Protein AF-A0A3A9F0D1-F1 (afdb_monomer_lite)

Secondary structure (DSSP, 8-state):
--STTGGGTSSSSHHHHHTS-SSS----HHHHHHHHHHHH-TT--HHHHHHHHT--HHHHHHHHHHHHHTTSEEE---TT---EEE--

Structure (mmCIF, N/CA/C/O backbone):
data_AF-A0A3A9F0D1-F1
#
_entry.id   AF-A0A3A9F0D1-F1
#
loop_
_atom_site.group_PDB
_atom_site.id
_atom_site.type_symbol
_atom_site.label_atom_id
_atom_site.label_alt_id
_atom_site.label_comp_id
_atom_site.label_asym_id
_atom_site.label_entity_id
_atom_site.label_seq_id
_atom_site.pdbx_PDB_ins_code
_atom_site.Cartn_x
_atom_site.Cartn_y
_atom_site.Cartn_z
_atom_site.occupancy
_atom_site.B_iso_or_equiv
_atom_site.auth_seq_id
_atom_site.auth_comp_id
_atom_site.auth_asym_id
_atom_site.auth_atom_id
_atom_site.pdbx_PDB_model_num
ATOM 1 N N . MET A 1 1 ? -22.755 -21.498 -21.478 1.00 46.16 1 MET A N 1
ATOM 2 C CA . MET A 1 1 ? -21.296 -21.750 -21.513 1.00 46.16 1 MET A CA 1
ATOM 3 C C . MET A 1 1 ? -20.523 -20.428 -21.592 1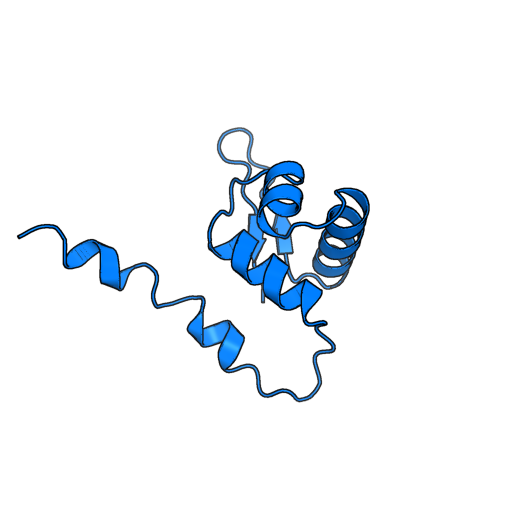.00 46.16 1 MET A C 1
ATOM 5 O O . MET A 1 1 ? -20.130 -20.035 -22.674 1.00 46.16 1 MET A O 1
ATOM 9 N N . LEU A 1 2 ? -20.332 -19.710 -20.478 1.00 48.62 2 LEU A N 1
ATOM 10 C CA . LEU A 1 2 ? -19.495 -18.484 -20.428 1.00 48.62 2 LEU A CA 1
ATOM 11 C C . LEU A 1 2 ? -18.852 -18.235 -19.044 1.00 48.62 2 LEU A C 1
ATOM 13 O O . LEU A 1 2 ? -17.983 -17.385 -18.902 1.00 48.62 2 LEU A O 1
ATOM 17 N N . ILE A 1 3 ? -19.211 -19.024 -18.024 1.00 50.09 3 ILE A N 1
ATOM 18 C CA . ILE A 1 3 ? -18.780 -18.818 -16.628 1.00 50.09 3 ILE A CA 1
ATOM 19 C C . ILE A 1 3 ? -17.471 -19.581 -16.309 1.00 50.09 3 ILE A C 1
ATOM 21 O O . ILE A 1 3 ? -16.831 -19.340 -15.289 1.00 50.09 3 ILE A O 1
ATOM 25 N N . LEU A 1 4 ? -17.014 -20.475 -17.198 1.00 47.44 4 LEU A N 1
ATOM 26 C CA . LEU A 1 4 ? -15.815 -21.295 -16.964 1.00 47.44 4 LEU A CA 1
ATOM 27 C C . LEU A 1 4 ? -14.499 -20.586 -17.345 1.00 47.44 4 LEU A C 1
ATOM 29 O O . LEU A 1 4 ? -13.456 -20.885 -16.772 1.00 47.44 4 LEU A O 1
ATOM 33 N N . TRP A 1 5 ? -14.540 -19.602 -18.250 1.00 39.44 5 TRP A N 1
ATOM 34 C CA . TRP A 1 5 ? -13.334 -18.919 -18.745 1.00 39.44 5 TRP A CA 1
ATOM 35 C C . TRP A 1 5 ? -12.819 -17.799 -17.845 1.00 39.44 5 TRP A C 1
ATOM 37 O O . TRP A 1 5 ? -11.629 -17.489 -17.884 1.00 39.44 5 TRP A O 1
ATOM 47 N N . MET A 1 6 ? -13.659 -17.214 -16.986 1.00 42.12 6 MET A N 1
ATOM 48 C CA . MET A 1 6 ? -13.145 -16.227 -16.036 1.00 42.12 6 MET A CA 1
ATOM 49 C C . MET A 1 6 ? -12.254 -16.916 -14.987 1.00 42.12 6 MET A C 1
ATOM 51 O O . MET A 1 6 ? -11.229 -16.350 -14.617 1.00 42.12 6 MET A O 1
ATOM 55 N N . LYS A 1 7 ? -12.540 -18.171 -14.590 1.00 39.06 7 LYS A N 1
ATOM 56 C CA . LYS A 1 7 ? -11.846 -18.856 -13.479 1.00 39.06 7 LYS A CA 1
ATOM 57 C C . LYS A 1 7 ? -10.352 -19.121 -13.662 1.00 39.06 7 LYS A C 1
ATOM 59 O O . LYS A 1 7 ? -9.651 -19.329 -12.672 1.00 39.06 7 LYS A O 1
ATOM 64 N N . ALA A 1 8 ? -9.851 -19.062 -14.891 1.00 42.88 8 ALA A N 1
ATOM 65 C CA . ALA A 1 8 ? -8.456 -19.359 -15.197 1.00 42.88 8 ALA A CA 1
ATOM 66 C C . ALA A 1 8 ? -7.516 -18.140 -15.120 1.00 42.88 8 ALA A C 1
ATOM 68 O O . ALA A 1 8 ? -6.304 -18.329 -15.065 1.00 42.88 8 ALA A O 1
ATOM 69 N N . ARG A 1 9 ? -8.028 -16.898 -15.084 1.00 39.91 9 ARG A N 1
ATOM 70 C CA . ARG A 1 9 ? -7.175 -15.689 -15.116 1.00 39.91 9 ARG A CA 1
ATOM 71 C C . ARG A 1 9 ? -6.778 -15.158 -13.732 1.00 39.91 9 ARG A C 1
ATOM 73 O O . ARG A 1 9 ? -5.798 -14.436 -13.620 1.00 39.91 9 ARG A O 1
ATOM 80 N N . TYR A 1 10 ? -7.492 -15.543 -12.674 1.00 42.81 10 TYR A N 1
ATOM 81 C CA . TYR A 1 10 ? -7.205 -15.102 -11.297 1.00 42.81 10 TYR A CA 1
ATOM 82 C C . TYR A 1 10 ? -6.442 -16.128 -10.450 1.00 42.81 10 TYR A C 1
ATOM 84 O O . TYR A 1 10 ? -6.136 -15.859 -9.290 1.00 42.81 10 TYR A O 1
ATOM 92 N N . LYS A 1 11 ? -6.096 -17.297 -11.005 1.00 45.16 11 LYS A N 1
ATOM 93 C CA . LYS A 1 11 ? -5.429 -18.362 -10.239 1.00 45.16 11 LYS A CA 1
ATOM 94 C C . LYS A 1 11 ? -3.896 -18.264 -10.186 1.00 45.16 11 LYS A C 1
ATOM 96 O O . LYS A 1 11 ? -3.268 -19.115 -9.568 1.00 45.16 11 LYS A O 1
ATOM 101 N N . THR A 1 12 ? -3.279 -17.264 -10.814 1.00 48.03 12 THR A N 1
ATOM 102 C CA . THR A 1 12 ? -1.842 -17.310 -11.162 1.00 48.03 12 THR A CA 1
ATOM 103 C C . THR A 1 12 ? -0.944 -16.139 -10.719 1.00 48.03 12 THR A C 1
ATOM 105 O O . THR A 1 12 ? 0.205 -16.111 -11.150 1.00 48.03 12 THR A O 1
ATOM 108 N N . PRO A 1 13 ? -1.356 -15.243 -9.796 1.00 48.88 13 PRO A N 1
ATOM 109 C CA . PRO A 1 13 ? -0.391 -14.508 -8.955 1.00 48.88 13 PRO A CA 1
ATOM 110 C C . PRO A 1 13 ? -0.460 -14.888 -7.465 1.00 48.88 13 PRO A C 1
ATOM 112 O O . PRO A 1 13 ? 0.550 -14.846 -6.767 1.00 48.88 13 PRO A O 1
ATOM 115 N N . LEU A 1 14 ? -1.633 -15.308 -6.973 1.00 47.91 14 LEU A N 1
ATOM 116 C CA . LEU A 1 14 ? -1.878 -15.523 -5.540 1.00 47.91 14 LEU A CA 1
ATOM 117 C C . LEU A 1 14 ? -1.090 -16.717 -4.972 1.00 47.91 14 LEU A C 1
ATOM 119 O O . LEU A 1 14 ? -0.537 -16.640 -3.879 1.00 47.91 14 LEU A O 1
ATOM 123 N N . LEU A 1 15 ? -0.971 -17.803 -5.746 1.00 44.50 15 LEU A N 1
ATOM 124 C CA . LEU A 1 15 ? -0.244 -19.001 -5.311 1.00 44.50 15 LEU A CA 1
ATOM 125 C C . LEU A 1 15 ? 1.280 -18.793 -5.258 1.00 44.50 15 LEU A C 1
ATOM 127 O O . LEU A 1 15 ? 1.971 -19.528 -4.559 1.00 44.50 15 LEU A O 1
ATOM 131 N N . LYS A 1 16 ? 1.805 -17.795 -5.984 1.00 42.69 16 LYS A N 1
ATOM 132 C CA . LYS A 1 16 ? 3.245 -17.506 -6.039 1.00 42.69 16 LYS A CA 1
ATOM 133 C C . LYS A 1 16 ? 3.719 -16.713 -4.817 1.00 42.69 16 LYS A C 1
ATOM 135 O O . LYS A 1 16 ? 4.845 -16.907 -4.378 1.00 42.69 16 LYS A O 1
ATOM 140 N N . LEU A 1 17 ? 2.832 -15.917 -4.209 1.00 49.41 17 LEU A N 1
ATOM 141 C CA . LEU A 1 17 ? 3.075 -15.287 -2.903 1.00 49.41 17 LEU A CA 1
ATOM 142 C C . LEU A 1 17 ? 3.057 -16.313 -1.760 1.00 49.41 17 LEU A C 1
ATOM 144 O O . LEU A 1 17 ? 3.791 -16.173 -0.787 1.00 49.41 17 LEU A O 1
ATOM 148 N N . GLN A 1 18 ? 2.253 -17.372 -1.893 1.00 46.91 18 GLN A N 1
ATOM 149 C CA . GLN A 1 18 ? 2.122 -18.420 -0.876 1.00 46.91 18 GLN A CA 1
ATOM 150 C C . GLN A 1 18 ? 3.278 -19.435 -0.874 1.00 46.91 18 GLN A C 1
ATOM 152 O O . GLN A 1 18 ? 3.468 -20.129 0.123 1.00 46.91 18 GLN A O 1
ATOM 157 N N . SER A 1 19 ? 4.067 -19.528 -1.954 1.00 41.19 19 SER A N 1
ATOM 158 C CA . SER A 1 19 ? 5.232 -20.424 -2.019 1.00 41.19 19 SER A CA 1
ATOM 159 C C . SER A 1 19 ? 6.546 -19.777 -1.581 1.00 41.19 19 SER A C 1
ATOM 161 O O . SER A 1 19 ? 7.577 -20.453 -1.603 1.00 41.19 19 SER A O 1
ATOM 163 N N . CYS A 1 20 ? 6.541 -18.501 -1.178 1.00 46.34 20 CYS A N 1
ATOM 164 C CA . CYS A 1 20 ? 7.673 -17.904 -0.480 1.00 46.34 20 CYS A CA 1
ATOM 165 C C . CYS A 1 20 ? 7.774 -18.575 0.889 1.00 46.34 20 CYS A C 1
ATOM 167 O O . CYS A 1 20 ? 7.129 -18.179 1.856 1.00 46.34 20 CYS A O 1
ATOM 169 N N . LYS A 1 21 ? 8.549 -19.665 0.918 1.00 42.28 21 LYS A N 1
ATOM 170 C CA . LYS A 1 21 ? 9.063 -20.333 2.111 1.00 42.28 21 LYS A CA 1
ATOM 171 C C . LYS A 1 21 ? 9.325 -19.251 3.162 1.00 42.28 21 LYS A C 1
ATOM 173 O O . LYS A 1 21 ? 10.092 -18.331 2.890 1.00 42.28 21 LYS A O 1
ATOM 178 N N . PHE A 1 22 ? 8.654 -19.339 4.311 1.00 43.81 22 PHE A N 1
ATOM 179 C CA . PHE A 1 22 ? 8.854 -18.460 5.465 1.00 43.81 22 PHE A CA 1
ATOM 180 C C . PHE A 1 22 ? 10.282 -18.637 5.996 1.00 43.81 22 PHE A C 1
ATOM 182 O O . PHE A 1 22 ? 10.542 -19.358 6.952 1.00 43.81 22 PHE A O 1
ATOM 189 N N . GLY A 1 23 ? 11.215 -18.011 5.298 1.00 44.66 23 GLY A N 1
ATOM 190 C CA . GLY A 1 23 ? 12.635 -17.988 5.556 1.00 44.66 23 GLY A CA 1
ATOM 191 C C . GLY A 1 23 ? 13.165 -16.738 4.874 1.00 44.66 23 GLY A C 1
ATOM 192 O O . GLY A 1 23 ? 13.259 -16.678 3.652 1.00 44.66 23 GLY A O 1
ATOM 193 N N . THR A 1 24 ? 13.477 -15.730 5.687 1.00 44.94 24 THR A N 1
ATOM 194 C CA . THR A 1 24 ? 14.305 -14.563 5.330 1.00 44.94 24 THR A CA 1
ATOM 195 C C . THR A 1 24 ? 13.645 -13.360 4.634 1.00 44.94 24 THR A C 1
ATOM 197 O O . THR A 1 24 ? 14.344 -12.382 4.385 1.00 44.94 24 THR A O 1
ATOM 200 N N . LEU A 1 25 ? 12.323 -13.311 4.414 1.00 54.34 25 LEU A N 1
ATOM 201 C CA . LEU A 1 25 ? 11.636 -12.025 4.186 1.00 54.34 25 LEU A CA 1
ATOM 202 C C . LEU A 1 25 ? 10.667 -11.712 5.328 1.00 54.34 25 LEU A C 1
ATOM 204 O O . LEU A 1 25 ? 9.628 -12.348 5.481 1.00 54.34 25 LEU A O 1
ATOM 208 N N . ASN A 1 26 ? 11.026 -10.710 6.134 1.00 57.41 26 ASN A N 1
ATOM 209 C CA . ASN A 1 26 ? 10.230 -10.167 7.236 1.00 57.41 26 ASN A CA 1
ATOM 210 C C . ASN A 1 26 ? 9.009 -9.393 6.700 1.00 57.41 26 ASN A C 1
ATOM 212 O O . ASN A 1 26 ? 8.951 -8.162 6.785 1.00 57.41 26 ASN A O 1
ATOM 216 N N . TYR A 1 27 ? 8.055 -10.102 6.100 1.00 71.06 27 TYR A N 1
ATOM 217 C CA . TYR A 1 27 ? 6.732 -9.564 5.807 1.00 71.06 27 TYR A CA 1
ATOM 218 C C . TYR A 1 27 ? 5.834 -9.760 7.016 1.00 71.06 27 TYR A C 1
ATOM 220 O O . TYR A 1 27 ? 5.677 -10.875 7.513 1.00 71.06 27 TYR A O 1
ATOM 228 N N . THR A 1 28 ? 5.225 -8.678 7.492 1.00 81.62 28 THR A N 1
ATOM 229 C CA . THR A 1 28 ? 4.180 -8.792 8.509 1.00 81.62 28 THR A CA 1
ATOM 230 C C . THR A 1 28 ? 2.901 -9.352 7.880 1.00 81.62 28 THR A C 1
ATOM 232 O O . THR A 1 28 ? 2.677 -9.226 6.675 1.00 81.62 28 THR A O 1
ATOM 235 N N . LEU A 1 29 ? 2.008 -9.932 8.691 1.00 83.12 29 LEU A N 1
ATOM 236 C CA . LEU A 1 29 ? 0.673 -10.339 8.221 1.00 83.12 29 LEU A CA 1
ATOM 237 C C . LEU A 1 29 ? -0.087 -9.166 7.576 1.00 83.12 29 LEU A C 1
ATOM 239 O O . LEU A 1 29 ? -0.878 -9.356 6.655 1.00 83.12 29 LEU A O 1
ATOM 243 N N . GLU A 1 30 ? 0.184 -7.944 8.040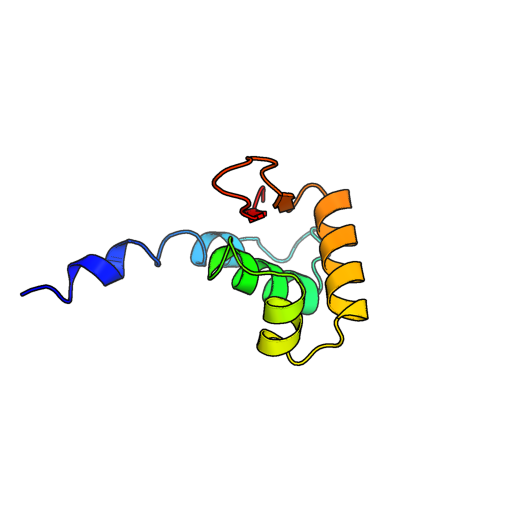 1.00 85.06 30 GLU A N 1
ATOM 244 C CA . GLU A 1 30 ? -0.386 -6.721 7.484 1.00 85.06 30 GLU A CA 1
ATOM 245 C C . GLU A 1 30 ? 0.123 -6.420 6.071 1.00 85.06 30 GLU A C 1
ATOM 247 O O . GLU A 1 30 ? -0.671 -6.029 5.215 1.00 85.06 30 GLU A O 1
ATOM 252 N N . ASP A 1 31 ? 1.421 -6.623 5.832 1.00 84.06 31 ASP A N 1
ATOM 253 C CA . ASP A 1 31 ? 2.045 -6.437 4.521 1.00 84.06 31 ASP A CA 1
ATOM 254 C C . ASP A 1 31 ? 1.470 -7.424 3.502 1.00 84.06 31 ASP A C 1
ATOM 256 O O . ASP A 1 31 ? 1.114 -7.035 2.390 1.00 84.06 31 ASP A O 1
ATOM 260 N N . LEU A 1 32 ? 1.322 -8.692 3.898 1.00 86.44 32 LEU A N 1
ATOM 261 C CA . LEU A 1 32 ? 0.766 -9.743 3.043 1.00 86.44 32 LEU A CA 1
ATOM 262 C C . LEU A 1 32 ? -0.692 -9.457 2.660 1.00 86.44 32 LEU A C 1
ATOM 264 O O . LEU A 1 32 ? -1.046 -9.551 1.485 1.00 86.44 32 LEU A O 1
ATOM 268 N N . ALA A 1 33 ? -1.521 -9.050 3.626 1.00 88.06 33 ALA A N 1
ATOM 269 C CA . ALA A 1 33 ? -2.917 -8.699 3.369 1.00 88.06 33 ALA A CA 1
ATOM 270 C C . ALA A 1 33 ? -3.043 -7.507 2.402 1.00 88.06 33 ALA A C 1
ATOM 272 O O . ALA A 1 33 ? -3.888 -7.508 1.506 1.00 88.06 33 ALA A O 1
ATOM 273 N N . LEU A 1 34 ? -2.179 -6.497 2.546 1.00 89.50 34 LEU A N 1
ATOM 274 C CA . LEU A 1 34 ? -2.170 -5.337 1.658 1.00 89.50 34 LEU A CA 1
ATOM 275 C C . LEU A 1 34 ? -1.701 -5.698 0.242 1.00 89.50 34 LEU A C 1
ATOM 277 O O . LEU A 1 34 ? -2.305 -5.246 -0.730 1.00 89.50 34 LEU A O 1
ATOM 281 N N . LEU A 1 35 ? -0.668 -6.534 0.110 1.00 89.00 35 LEU A N 1
ATOM 282 C CA . LEU A 1 35 ? -0.213 -7.041 -1.188 1.00 89.00 35 LEU A CA 1
ATOM 283 C C . LEU A 1 35 ? -1.322 -7.819 -1.903 1.00 89.00 35 LEU A C 1
ATOM 285 O O . LEU A 1 35 ? -1.559 -7.597 -3.089 1.00 89.00 35 LEU A O 1
ATOM 289 N N . GLU A 1 36 ? -2.051 -8.675 -1.186 1.00 88.31 36 GLU A N 1
ATOM 290 C CA . GLU A 1 36 ? -3.197 -9.396 -1.739 1.00 88.31 36 GLU A CA 1
ATOM 291 C C . GLU A 1 36 ? -4.295 -8.439 -2.236 1.00 88.31 36 GLU A C 1
ATOM 293 O O . GLU A 1 36 ? -4.832 -8.630 -3.330 1.00 88.31 36 GLU A O 1
ATOM 298 N N . LEU A 1 37 ? -4.611 -7.387 -1.474 1.00 90.50 37 LEU A N 1
ATOM 299 C CA . LEU A 1 37 ? -5.588 -6.370 -1.878 1.00 90.50 37 LEU A CA 1
ATOM 300 C C . LEU A 1 37 ? -5.145 -5.597 -3.125 1.00 90.50 37 LEU A C 1
ATOM 302 O O . LEU A 1 37 ? -5.963 -5.357 -4.014 1.00 90.50 37 LEU A O 1
ATOM 306 N N . ILE A 1 38 ? -3.861 -5.247 -3.218 1.00 89.88 38 ILE A N 1
ATOM 307 C CA . ILE A 1 38 ? -3.286 -4.567 -4.384 1.00 89.88 38 ILE A CA 1
ATOM 308 C C . ILE A 1 38 ? -3.369 -5.460 -5.628 1.00 89.88 38 ILE A C 1
ATOM 310 O O . ILE A 1 38 ? -3.754 -4.986 -6.693 1.00 89.88 38 ILE A O 1
ATOM 314 N N . VAL A 1 39 ? -3.063 -6.756 -5.503 1.00 88.56 39 VAL A N 1
ATOM 315 C CA . VAL A 1 39 ? -3.191 -7.715 -6.615 1.00 88.56 39 VAL A CA 1
ATOM 316 C C . VAL A 1 39 ? -4.649 -7.866 -7.053 1.00 88.56 39 VAL A C 1
ATOM 318 O O . VAL A 1 39 ? -4.917 -7.962 -8.250 1.00 88.56 39 VAL A O 1
ATOM 321 N N . LYS A 1 40 ? -5.594 -7.881 -6.105 1.00 88.75 40 LYS A N 1
ATOM 322 C CA . LYS A 1 40 ? -7.030 -7.971 -6.409 1.00 88.75 40 LYS A CA 1
ATOM 323 C C . LYS A 1 40 ? -7.535 -6.722 -7.132 1.00 88.75 40 LYS A C 1
ATOM 325 O O . LYS A 1 40 ? -8.238 -6.860 -8.127 1.00 88.75 40 LYS A O 1
ATOM 330 N N . ASN A 1 41 ? -7.159 -5.533 -6.655 1.00 88.56 41 ASN A N 1
ATOM 331 C CA . ASN A 1 41 ? -7.640 -4.247 -7.160 1.00 88.56 41 ASN A CA 1
ATOM 332 C C . ASN A 1 41 ? -6.478 -3.250 -7.355 1.00 88.56 41 ASN A C 1
ATOM 334 O O . ASN A 1 41 ? -6.304 -2.328 -6.555 1.00 88.56 41 ASN A O 1
ATOM 338 N N . PRO A 1 42 ? -5.691 -3.375 -8.436 1.00 89.12 42 PRO A N 1
ATOM 339 C CA . PRO A 1 42 ? -4.492 -2.559 -8.628 1.00 89.12 42 PRO A CA 1
ATOM 340 C C . PRO A 1 42 ? -4.800 -1.082 -8.910 1.00 89.12 42 PRO A C 1
ATOM 342 O O 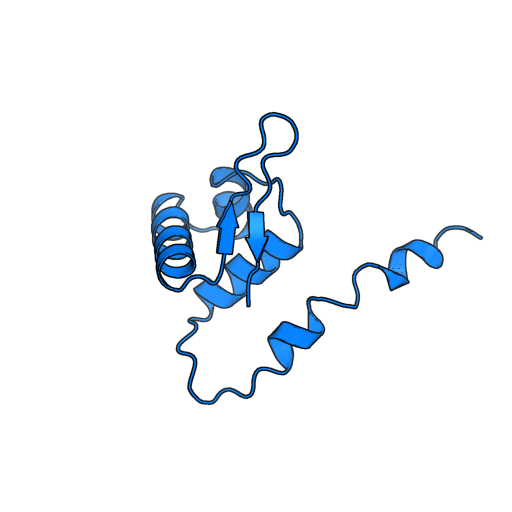. PRO A 1 42 ? -3.953 -0.228 -8.685 1.00 89.12 42 PRO A O 1
ATOM 345 N N . THR A 1 43 ? -6.003 -0.733 -9.363 1.00 89.69 43 THR A N 1
ATOM 346 C CA . THR A 1 43 ? -6.416 0.663 -9.607 1.00 89.69 43 THR A CA 1
ATOM 347 C C . THR A 1 43 ? -7.038 1.337 -8.380 1.00 89.69 43 THR A C 1
ATOM 349 O O . THR A 1 43 ? -7.490 2.479 -8.469 1.00 89.69 43 THR A O 1
ATOM 352 N N . ALA A 1 44 ? -7.111 0.637 -7.244 1.00 89.50 44 ALA A N 1
ATOM 353 C CA . ALA A 1 44 ? -7.739 1.148 -6.034 1.00 89.50 44 ALA A CA 1
ATOM 354 C C . ALA A 1 44 ? -6.935 2.293 -5.396 1.00 89.50 44 ALA A C 1
ATOM 356 O O . ALA A 1 44 ? -5.698 2.360 -5.452 1.00 89.50 44 ALA A O 1
ATOM 357 N N . LYS A 1 45 ? -7.661 3.220 -4.769 1.00 89.81 45 LYS A N 1
ATOM 358 C CA . LYS A 1 45 ? -7.084 4.327 -4.009 1.00 89.81 45 LYS A CA 1
ATOM 359 C C . LYS A 1 45 ? -6.689 3.851 -2.612 1.00 89.81 45 LYS A C 1
ATOM 361 O O . LYS A 1 45 ? -7.150 2.837 -2.104 1.00 89.81 45 LYS A O 1
ATOM 366 N N . GLN A 1 46 ? -5.861 4.653 -1.944 1.00 90.75 46 GLN A N 1
ATOM 367 C CA . GLN A 1 46 ? -5.436 4.380 -0.565 1.00 90.75 46 GLN A CA 1
ATOM 368 C C . GLN A 1 46 ? -6.613 4.277 0.415 1.00 90.75 46 GLN A C 1
ATOM 370 O O . GLN A 1 46 ? -6.521 3.535 1.389 1.00 90.75 46 GLN A O 1
ATOM 375 N N . GLN A 1 47 ? -7.700 5.008 0.149 1.00 91.94 47 GLN A N 1
ATOM 376 C CA . GLN A 1 47 ? -8.921 4.941 0.946 1.00 91.94 47 GLN A CA 1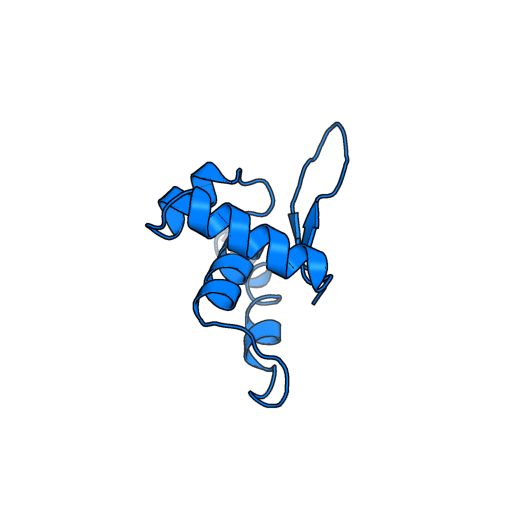
ATOM 377 C C . GLN A 1 47 ? -9.611 3.581 0.797 1.00 91.94 47 GLN A C 1
ATOM 379 O O . GLN A 1 47 ? -9.904 2.947 1.800 1.00 91.94 47 GLN A O 1
ATOM 384 N N . ASP A 1 48 ? -9.739 3.077 -0.430 1.00 9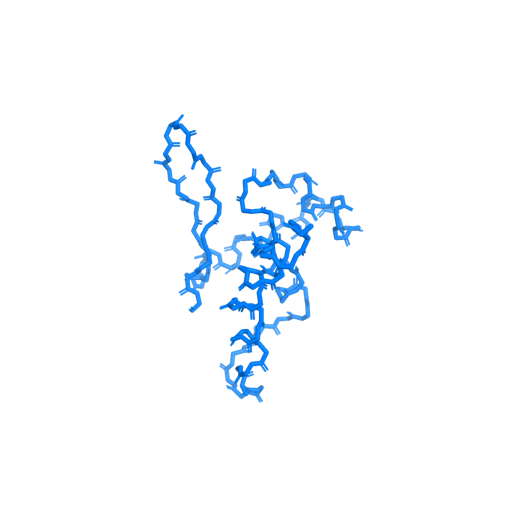1.62 48 ASP A N 1
ATOM 385 C CA . ASP A 1 48 ? -10.371 1.782 -0.697 1.00 91.62 48 ASP A CA 1
ATOM 386 C C . ASP A 1 48 ? -9.616 0.630 -0.007 1.00 91.62 48 ASP A C 1
ATOM 388 O O . ASP A 1 48 ? -10.224 -0.310 0.497 1.00 91.62 48 ASP A O 1
ATOM 392 N N . PHE A 1 49 ? -8.281 0.710 0.074 1.00 91.94 49 PHE A N 1
ATOM 393 C CA . PHE A 1 49 ? -7.478 -0.256 0.835 1.00 91.94 49 PHE A CA 1
ATOM 394 C C . PHE A 1 49 ? -7.703 -0.160 2.348 1.00 91.94 49 PHE A C 1
ATOM 396 O O . PHE A 1 49 ? -7.666 -1.180 3.037 1.00 91.94 49 PHE A O 1
ATOM 403 N N . ALA A 1 50 ? -7.923 1.047 2.872 1.00 92.69 50 ALA A N 1
ATOM 404 C CA . ALA A 1 50 ? -8.249 1.257 4.280 1.00 92.69 50 ALA A CA 1
ATOM 405 C C . ALA A 1 50 ? -9.611 0.641 4.614 1.00 92.69 50 ALA A C 1
ATOM 407 O O . ALA A 1 50 ? -9.706 -0.140 5.563 1.00 92.69 50 ALA A O 1
ATOM 408 N N . ASP A 1 51 ? -10.608 0.903 3.771 1.00 92.75 51 ASP A N 1
ATOM 409 C CA . ASP A 1 51 ? -11.970 0.398 3.927 1.00 92.75 51 ASP A CA 1
ATOM 410 C C . ASP A 1 51 ? -12.009 -1.134 3.785 1.00 92.75 51 ASP A C 1
ATOM 412 O O . ASP A 1 51 ? -12.591 -1.821 4.622 1.00 92.75 51 ASP A O 1
ATOM 416 N N . ALA A 1 52 ? -11.302 -1.695 2.795 1.00 89.50 52 ALA A N 1
ATOM 417 C CA . ALA A 1 52 ? -11.224 -3.142 2.582 1.00 89.50 52 ALA A CA 1
ATOM 418 C C . ALA A 1 52 ? -10.456 -3.881 3.690 1.00 89.50 52 ALA A C 1
ATOM 420 O O . ALA A 1 52 ? -10.789 -5.019 4.017 1.00 89.50 52 ALA A O 1
ATOM 421 N N . SER A 1 53 ? -9.419 -3.261 4.264 1.00 88.12 53 SER A N 1
ATOM 422 C CA . SER A 1 53 ? -8.638 -3.861 5.351 1.00 88.12 53 SER A CA 1
ATOM 423 C C . SER A 1 53 ? -9.237 -3.603 6.741 1.00 88.12 53 SER A C 1
ATOM 425 O O . SER A 1 53 ? -8.737 -4.182 7.708 1.00 88.12 53 SER A O 1
ATOM 427 N N . GLY A 1 54 ? -10.220 -2.704 6.872 1.00 91.62 54 GLY A N 1
ATOM 428 C CA . GLY A 1 54 ? -10.733 -2.232 8.164 1.00 91.62 54 GLY A CA 1
ATOM 429 C C . GLY A 1 54 ? -9.699 -1.456 8.993 1.00 91.62 54 GLY A C 1
ATOM 430 O O . GLY A 1 54 ? -9.809 -1.379 10.215 1.00 91.62 54 GLY A O 1
ATOM 431 N N . LYS A 1 55 ? -8.653 -0.920 8.352 1.00 91.56 55 LYS A N 1
ATOM 432 C CA . LYS A 1 55 ? -7.539 -0.227 9.020 1.00 91.56 55 LYS A CA 1
ATOM 433 C C . LYS A 1 55 ? -7.623 1.269 8.805 1.00 91.56 55 LYS A C 1
ATOM 435 O O . LYS A 1 55 ? -8.173 1.748 7.823 1.00 91.56 55 LYS A O 1
ATOM 440 N N . SER A 1 56 ? -6.977 2.024 9.691 1.00 94.88 56 SER A N 1
ATOM 441 C CA . SER A 1 56 ? -6.844 3.464 9.483 1.00 94.88 56 SER A CA 1
ATOM 442 C C . SER A 1 56 ? -6.064 3.770 8.196 1.00 94.88 56 SER A C 1
ATOM 444 O O . SER A 1 56 ? -5.062 3.114 7.885 1.00 94.88 56 SER A O 1
ATOM 446 N N . LEU A 1 57 ? -6.455 4.839 7.495 1.00 93.88 57 LEU A N 1
ATOM 447 C CA . LEU A 1 57 ? -5.727 5.348 6.327 1.00 93.88 57 LEU A CA 1
ATOM 448 C C . LEU A 1 57 ? -4.246 5.629 6.648 1.00 93.88 57 LEU A C 1
ATOM 450 O O . LEU A 1 57 ? -3.373 5.437 5.803 1.00 93.88 57 LEU A O 1
ATOM 454 N N . ARG A 1 58 ? -3.943 6.051 7.884 1.00 94.69 58 ARG A N 1
ATOM 455 C CA . ARG A 1 58 ? -2.569 6.276 8.362 1.00 94.69 58 ARG A CA 1
ATOM 456 C C . ARG A 1 58 ? -1.752 4.984 8.358 1.00 94.69 58 ARG A C 1
ATOM 458 O O . ARG A 1 58 ? -0.610 4.999 7.901 1.00 94.69 58 ARG A O 1
ATOM 465 N N . THR A 1 59 ? -2.330 3.887 8.843 1.00 93.31 59 THR A N 1
ATOM 466 C CA . THR A 1 59 ? -1.682 2.569 8.848 1.00 93.31 59 THR A CA 1
ATOM 467 C C . THR A 1 59 ? -1.402 2.111 7.422 1.00 93.31 59 THR A C 1
ATOM 469 O O . THR A 1 59 ? -0.265 1.760 7.120 1.00 93.31 59 THR A O 1
ATOM 472 N N . ILE A 1 60 ? -2.390 2.209 6.524 1.00 94.25 60 ILE A N 1
ATOM 473 C CA . ILE A 1 60 ? -2.220 1.850 5.109 1.00 94.25 60 ILE A CA 1
ATOM 474 C C . ILE A 1 60 ? -1.108 2.670 4.457 1.00 94.25 60 ILE A C 1
ATOM 476 O O . ILE A 1 60 ? -0.205 2.096 3.859 1.00 94.25 60 ILE A O 1
ATOM 480 N N . LYS A 1 61 ? -1.102 3.997 4.627 1.00 94.06 61 LYS A N 1
ATOM 481 C CA . LYS A 1 61 ? -0.040 4.862 4.085 1.00 94.06 61 LYS A CA 1
ATOM 482 C C . LYS A 1 61 ? 1.351 4.455 4.574 1.00 94.06 61 LYS A C 1
ATOM 484 O O . LYS A 1 61 ? 2.287 4.431 3.778 1.00 94.06 61 LYS A O 1
ATOM 489 N N . ARG A 1 62 ? 1.491 4.115 5.862 1.00 93.94 62 ARG A N 1
ATOM 490 C CA . ARG A 1 62 ? 2.761 3.643 6.440 1.00 93.94 62 ARG A CA 1
ATOM 491 C C . ARG A 1 62 ? 3.207 2.317 5.817 1.00 93.94 62 ARG A C 1
ATOM 493 O O . ARG A 1 62 ? 4.369 2.198 5.445 1.00 93.94 62 ARG A O 1
ATOM 500 N N . LEU A 1 63 ? 2.294 1.353 5.690 1.00 91.44 63 LEU A N 1
ATOM 501 C CA . LEU A 1 63 ? 2.578 0.041 5.096 1.00 91.44 63 LEU A CA 1
ATOM 502 C C . LEU A 1 63 ? 2.945 0.167 3.614 1.00 91.44 63 LEU A C 1
ATOM 504 O O . LEU A 1 63 ? 3.982 -0.337 3.197 1.00 91.44 63 LEU A O 1
ATOM 508 N N . MET A 1 64 ? 2.161 0.917 2.832 1.00 91.75 64 MET A N 1
ATOM 509 C CA . MET A 1 64 ? 2.453 1.165 1.416 1.00 91.75 64 MET A CA 1
ATOM 510 C C . MET A 1 64 ? 3.826 1.806 1.229 1.00 91.75 64 MET A C 1
ATOM 512 O O . MET A 1 64 ? 4.581 1.369 0.368 1.00 91.75 64 MET A O 1
ATOM 516 N N . LYS A 1 65 ? 4.174 2.796 2.060 1.00 92.31 65 LYS A N 1
ATOM 517 C CA . LYS A 1 65 ? 5.498 3.422 2.025 1.00 92.31 65 LYS A CA 1
ATOM 518 C C . LYS A 1 65 ? 6.607 2.404 2.310 1.00 92.31 65 LYS A C 1
ATOM 520 O O . LYS A 1 65 ? 7.557 2.334 1.542 1.00 92.31 65 LYS A O 1
ATOM 525 N N . SER A 1 66 ? 6.456 1.572 3.344 1.00 90.56 66 SER A N 1
ATOM 526 C CA . SER A 1 66 ? 7.439 0.524 3.658 1.00 90.56 66 SER A CA 1
ATOM 527 C C . SER A 1 66 ? 7.588 -0.497 2.523 1.00 90.56 66 SER A C 1
ATOM 529 O O . SER A 1 66 ? 8.701 -0.900 2.194 1.00 90.56 66 SER A O 1
ATOM 531 N N . LEU A 1 67 ? 6.486 -0.888 1.876 1.00 89.44 67 LEU A N 1
ATOM 532 C CA . LEU A 1 67 ? 6.510 -1.784 0.716 1.00 89.44 67 LEU A CA 1
ATOM 533 C C . LEU A 1 67 ? 7.184 -1.145 -0.507 1.00 89.44 67 LEU A C 1
ATOM 535 O O . LEU A 1 67 ? 7.893 -1.838 -1.234 1.00 89.44 67 LEU A O 1
ATOM 539 N N . GLN A 1 68 ? 6.990 0.157 -0.730 1.00 90.38 68 GLN A N 1
ATOM 540 C CA . GLN A 1 68 ? 7.682 0.901 -1.788 1.00 90.38 68 GLN A CA 1
ATOM 541 C C . GLN A 1 68 ? 9.185 1.015 -1.513 1.00 90.38 68 GLN A C 1
ATOM 543 O O . GLN A 1 68 ? 9.978 0.776 -2.415 1.00 90.38 68 GLN A O 1
ATOM 548 N N . GLU A 1 69 ? 9.584 1.325 -0.275 1.00 90.56 69 GLU A N 1
ATOM 549 C CA . GLU A 1 69 ? 10.997 1.416 0.136 1.00 90.56 69 GLU A CA 1
ATOM 550 C C . GLU A 1 69 ? 11.741 0.090 -0.063 1.00 90.56 69 GLU A C 1
ATOM 552 O O . GLU A 1 69 ? 12.904 0.076 -0.458 1.00 90.56 69 GLU A O 1
ATOM 557 N N . LYS A 1 70 ? 11.052 -1.036 0.146 1.00 86.00 70 LYS A N 1
ATOM 558 C CA . LYS A 1 70 ? 11.581 -2.381 -0.112 1.00 86.00 70 LYS A CA 1
ATOM 559 C C . LYS A 1 70 ? 11.498 -2.807 -1.590 1.00 86.00 70 LYS A C 1
ATOM 561 O O . LYS A 1 70 ? 11.825 -3.946 -1.908 1.00 86.00 70 LYS A O 1
ATOM 566 N N . ASN A 1 71 ? 11.053 -1.925 -2.489 1.00 86.50 71 ASN A N 1
ATOM 567 C CA . ASN A 1 71 ? 10.810 -2.202 -3.910 1.00 86.50 71 ASN A CA 1
ATOM 568 C C . ASN A 1 71 ? 9.833 -3.365 -4.172 1.00 86.50 71 ASN A C 1
ATOM 570 O O . ASN A 1 71 ? 9.941 -4.047 -5.184 1.00 86.50 71 ASN A O 1
ATOM 574 N N . HIS A 1 72 ? 8.861 -3.601 -3.286 1.00 86.06 72 HIS A N 1
ATOM 575 C CA . HIS A 1 72 ? 7.850 -4.653 -3.471 1.00 86.06 72 HIS A CA 1
ATOM 576 C C . HIS A 1 72 ? 6.629 -4.184 -4.249 1.00 86.06 72 HIS A C 1
ATOM 578 O O . HIS A 1 72 ? 5.951 -4.993 -4.879 1.00 86.06 72 HIS A O 1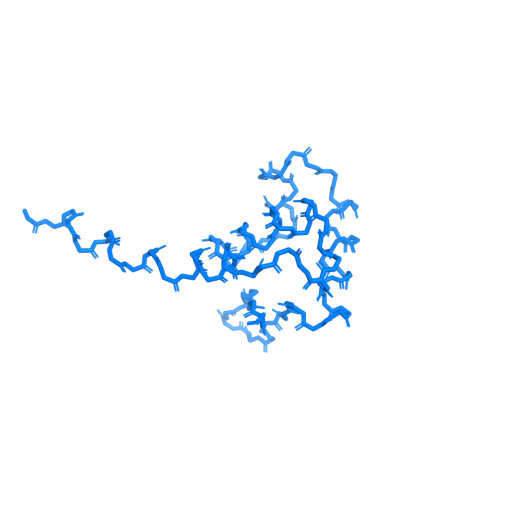
ATOM 584 N N . ILE A 1 73 ? 6.331 -2.886 -4.201 1.00 90.06 73 ILE A N 1
ATOM 585 C CA . ILE A 1 73 ? 5.259 -2.280 -4.985 1.00 90.06 73 ILE A CA 1
ATOM 586 C C . ILE A 1 73 ? 5.760 -1.000 -5.639 1.00 90.06 73 ILE A C 1
ATOM 588 O O . ILE A 1 73 ? 6.560 -0.262 -5.063 1.00 90.06 73 ILE A O 1
ATOM 592 N N . ARG A 1 74 ? 5.225 -0.688 -6.813 1.00 90.19 74 ARG A N 1
ATOM 593 C CA . ARG A 1 74 ? 5.370 0.622 -7.447 1.00 90.19 74 ARG A CA 1
ATOM 594 C C . ARG A 1 74 ? 4.024 1.112 -7.939 1.00 90.19 74 ARG A C 1
ATOM 596 O O . ARG A 1 74 ? 3.118 0.324 -8.196 1.00 90.19 74 ARG A O 1
ATOM 603 N N . ARG A 1 75 ? 3.903 2.424 -8.082 1.00 88.94 75 ARG A N 1
ATOM 604 C CA . ARG A 1 75 ? 2.773 3.017 -8.785 1.00 88.94 75 ARG A CA 1
ATOM 605 C C . ARG A 1 75 ? 3.218 3.345 -10.196 1.00 88.94 75 ARG A C 1
ATOM 607 O O . ARG A 1 75 ? 4.209 4.053 -10.365 1.00 88.94 75 ARG A O 1
ATOM 614 N N . GLU A 1 76 ? 2.519 2.810 -11.187 1.00 86.31 76 GLU A N 1
ATOM 615 C CA . GLU A 1 76 ? 2.736 3.205 -12.572 1.00 86.31 76 GLU A CA 1
ATOM 616 C C . GLU A 1 76 ? 2.285 4.665 -12.713 1.00 86.31 76 GLU A C 1
ATOM 618 O O . GLU A 1 76 ? 1.128 4.991 -12.452 1.00 86.31 76 GLU A O 1
ATOM 623 N N . SER A 1 77 ? 3.218 5.558 -13.046 1.00 73.38 77 SER A N 1
ATOM 624 C CA . SER A 1 77 ? 2.928 6.976 -13.281 1.00 73.38 77 SER A CA 1
ATOM 625 C C . SER A 1 77 ? 2.476 7.138 -14.730 1.00 73.38 77 SER A C 1
ATOM 627 O O . SER A 1 77 ? 3.262 7.484 -15.614 1.00 73.38 77 SER A O 1
ATOM 629 N N . GLY A 1 78 ? 1.220 6.787 -14.997 1.00 70.38 78 GLY A N 1
ATOM 630 C CA . GLY A 1 78 ? 0.646 6.756 -16.335 1.00 70.38 78 GLY A CA 1
ATOM 631 C C . GLY A 1 78 ? -0.649 7.549 -16.372 1.00 70.38 78 GLY A C 1
ATOM 632 O O . GLY A 1 78 ? -1.669 7.092 -15.878 1.00 70.38 78 GLY A O 1
ATOM 633 N N . LYS A 1 79 ? -0.648 8.702 -17.054 1.00 68.25 79 LYS A N 1
ATOM 634 C CA . LYS A 1 79 ? -1.761 9.678 -17.114 1.00 68.25 79 LYS A CA 1
ATOM 635 C C . LYS A 1 79 ? -3.153 9.092 -17.440 1.00 68.25 79 LYS A C 1
ATOM 637 O O . LYS A 1 79 ? -4.151 9.765 -17.207 1.00 68.25 79 LYS A O 1
ATOM 642 N N . ARG A 1 80 ? -3.232 7.886 -18.023 1.00 70.75 80 ARG A N 1
ATOM 643 C CA . ARG A 1 80 ? -4.487 7.185 -18.362 1.00 70.75 80 ARG A CA 1
ATOM 644 C C . ARG A 1 80 ? -4.785 5.950 -17.500 1.00 70.75 80 ARG A C 1
ATOM 646 O O . ARG A 1 80 ? -5.940 5.546 -17.471 1.00 70.75 80 ARG A O 1
ATOM 653 N N . TYR A 1 81 ? -3.798 5.366 -16.814 1.00 66.50 81 TYR A N 1
ATOM 654 C CA . TYR A 1 81 ? -3.940 4.088 -16.101 1.00 66.50 81 TYR A CA 1
ATOM 655 C C . TYR A 1 81 ? -3.060 4.035 -14.847 1.00 66.50 81 TYR A C 1
ATOM 657 O O . TYR A 1 81 ? -2.198 3.172 -14.725 1.00 66.50 81 TYR A O 1
ATOM 665 N N . ASP A 1 82 ? -3.280 4.947 -13.898 1.00 81.19 82 ASP A N 1
ATOM 666 C CA . ASP A 1 82 ? -2.622 4.862 -12.593 1.00 81.19 82 ASP A CA 1
ATOM 667 C C . ASP A 1 82 ? -3.024 3.554 -11.898 1.00 81.19 82 ASP A C 1
ATOM 669 O O . ASP A 1 82 ? -4.131 3.417 -11.368 1.00 81.19 82 ASP A O 1
ATOM 673 N N . LYS A 1 83 ? -2.108 2.590 -11.885 1.00 88.19 83 LYS A N 1
ATOM 674 C CA . LYS A 1 83 ? -2.277 1.311 -11.201 1.00 88.19 83 LYS A CA 1
ATOM 675 C C . LYS A 1 83 ? -1.071 1.014 -10.322 1.00 88.19 83 LYS A C 1
ATOM 677 O O . LYS A 1 83 ? 0.048 1.474 -10.557 1.00 88.19 83 LYS A O 1
ATOM 682 N N . TRP A 1 84 ? -1.315 0.235 -9.289 1.00 90.00 84 TRP A N 1
ATOM 683 C CA . TRP A 1 84 ? -0.298 -0.369 -8.457 1.00 90.00 84 TRP A CA 1
ATOM 684 C C . TRP A 1 84 ? 0.203 -1.644 -9.121 1.00 90.00 84 TRP A C 1
ATOM 686 O O . TRP A 1 84 ? -0.578 -2.499 -9.536 1.00 90.00 84 TRP A O 1
ATOM 696 N N . GLU A 1 85 ? 1.518 -1.768 -9.207 1.00 86.94 85 GLU A N 1
ATOM 697 C CA . GLU A 1 85 ? 2.196 -2.964 -9.681 1.00 86.94 85 GLU A CA 1
ATOM 698 C C . GLU A 1 85 ? 2.969 -3.584 -8.524 1.00 86.94 85 GLU A C 1
ATOM 700 O O . GLU A 1 85 ? 3.695 -2.894 -7.805 1.00 86.94 85 GLU A O 1
ATOM 705 N N . VAL A 1 86 ? 2.800 -4.891 -8.345 1.00 86.44 86 VAL A N 1
ATOM 706 C CA . VAL A 1 86 ? 3.567 -5.683 -7.384 1.00 86.44 86 VAL A CA 1
ATOM 707 C C . VAL A 1 86 ? 4.808 -6.212 -8.098 1.00 86.44 86 VAL A C 1
ATOM 709 O O . VAL A 1 86 ? 4.696 -6.809 -9.165 1.00 86.44 86 VAL A O 1
ATOM 712 N N . LEU A 1 87 ? 5.976 -5.943 -7.521 1.00 82.44 87 LEU A N 1
ATOM 713 C CA . LEU A 1 87 ? 7.304 -6.211 -8.082 1.00 82.44 87 LEU A CA 1
ATOM 714 C C . LEU A 1 87 ? 8.002 -7.438 -7.472 1.00 82.44 87 LEU A C 1
ATOM 716 O O . LEU A 1 87 ? 9.147 -7.689 -7.834 1.00 82.44 87 LEU A O 1
ATOM 720 N N . VAL A 1 88 ? 7.342 -8.131 -6.529 1.00 67.88 88 VAL A N 1
ATOM 721 C CA . VAL A 1 88 ? 7.879 -9.288 -5.777 1.00 67.88 88 VAL A CA 1
ATOM 722 C C . VAL A 1 88 ? 8.577 -10.299 -6.683 1.00 67.88 88 VAL A C 1
ATOM 724 O O . VAL A 1 88 ? 7.965 -10.701 -7.700 1.00 67.88 88 VAL A O 1
#

Radius of gyration: 14.24 Å; chains: 1; bounding box: 36×31×31 Å

Foldseek 3Di:
DPVVVVVPPLPPPLVVLVPPPPPDDPDDPVLNLLVVVCSVPFQDDLVVSCVVVVHDSVVSVVSVVVCVVVVQWDFDPDPVGGTIDGPD

pLDDT: mean 74.91, std 19.96, range [39.06, 94.88]

Sequence (88 aa):
MLILWMKARYKTPLLKLQSCKFGTLNYTLEDLALLELIVKNPTAKQQDFADASGKSLRTIKRLMKSLQEKNHIRRESGKRYDKWEVLV